Protein AF-V4P421-F1 (afdb_monomer)

Foldseek 3Di:
DVVVVVVVVLVVVVVVLVCCCVQQPPVVPNPPDRDDDDPVNVVVSVVSVVVVVVVVVVVVVVVVD

Structure (mmCIF, N/CA/C/O backbone):
data_AF-V4P421-F1
#
_entry.id   AF-V4P421-F1
#
loop_
_atom_site.group_PDB
_atom_site.id
_atom_site.type_symbol
_atom_site.label_atom_id
_atom_site.label_alt_id
_atom_site.label_comp_id
_atom_site.label_asym_id
_atom_site.label_entity_id
_atom_site.label_seq_id
_atom_site.pdbx_PDB_ins_code
_atom_site.Cartn_x
_atom_site.Cartn_y
_atom_site.Cartn_z
_atom_site.occupancy
_atom_site.B_iso_or_equiv
_atom_site.auth_seq_id
_atom_site.auth_comp_id
_atom_site.auth_asym_id
_atom_site.auth_atom_id
_atom_site.pdbx_PDB_model_num
ATOM 1 N N . VAL A 1 1 ? -1.077 15.440 16.093 1.00 68.25 1 VAL A N 1
ATOM 2 C CA . VAL A 1 1 ? -0.904 15.806 14.660 1.00 68.25 1 VAL A CA 1
ATOM 3 C C . VAL A 1 1 ? -0.153 14.728 13.871 1.00 68.25 1 VAL A C 1
ATOM 5 O O . VAL A 1 1 ? -0.593 14.398 12.781 1.00 68.25 1 VAL A O 1
ATOM 8 N N . VAL A 1 2 ? 0.882 14.096 14.446 1.00 91.88 2 VAL A N 1
ATOM 9 C CA . VAL A 1 2 ? 1.716 13.062 13.789 1.00 91.88 2 VAL A CA 1
ATOM 10 C C . VAL A 1 2 ? 0.916 11.909 13.161 1.00 91.88 2 VAL A C 1
ATOM 12 O O . VAL A 1 2 ? 1.047 11.675 11.966 1.00 91.88 2 VAL A O 1
ATOM 15 N N . PHE A 1 3 ? 0.028 11.242 13.910 1.00 86.31 3 PHE A N 1
ATOM 16 C CA . PHE A 1 3 ? -0.789 10.146 13.358 1.00 86.31 3 PHE A CA 1
ATOM 17 C C . PHE A 1 3 ? -1.686 10.582 12.194 1.00 86.31 3 PHE A C 1
ATOM 19 O O . PHE A 1 3 ? -1.817 9.855 11.216 1.00 86.31 3 PHE A O 1
ATOM 26 N N . LYS A 1 4 ? -2.256 11.792 12.252 1.00 89.50 4 LYS A N 1
ATOM 27 C CA . LYS A 1 4 ? -3.069 12.340 11.157 1.00 89.50 4 LYS A CA 1
ATOM 28 C C . LYS A 1 4 ? -2.227 12.532 9.891 1.00 89.50 4 LYS A C 1
ATOM 30 O O . LYS A 1 4 ? -2.684 12.184 8.807 1.00 89.50 4 LYS A O 1
ATOM 35 N N . SER A 1 5 ? -0.994 13.023 10.030 1.00 92.81 5 SER A N 1
ATOM 36 C CA . SER A 1 5 ? -0.058 13.164 8.909 1.00 92.81 5 SER A CA 1
ATOM 37 C C . SER A 1 5 ? 0.372 11.810 8.341 1.00 92.81 5 SER A C 1
ATOM 39 O O . SER A 1 5 ? 0.386 11.641 7.126 1.00 92.81 5 SER A O 1
ATOM 41 N N . ILE A 1 6 ? 0.665 10.827 9.199 1.00 90.62 6 ILE A N 1
ATOM 42 C CA . ILE A 1 6 ? 1.007 9.460 8.771 1.00 90.62 6 ILE A CA 1
ATOM 43 C C . ILE A 1 6 ? -0.137 8.861 7.947 1.00 90.62 6 ILE A C 1
ATOM 45 O O . ILE A 1 6 ? 0.094 8.390 6.837 1.00 90.62 6 ILE A O 1
ATOM 49 N N . LEU A 1 7 ? -1.376 8.945 8.439 1.00 89.19 7 LEU A N 1
ATOM 50 C CA . LEU A 1 7 ? -2.547 8.421 7.733 1.00 89.19 7 LEU A CA 1
ATOM 51 C C . LEU A 1 7 ? -2.800 9.140 6.395 1.00 89.19 7 LEU A C 1
ATOM 53 O O . LEU A 1 7 ? -3.123 8.486 5.404 1.00 89.19 7 LEU A O 1
ATOM 57 N N . GLY A 1 8 ? -2.589 10.459 6.334 1.00 90.12 8 GLY A N 1
ATOM 58 C CA . GLY A 1 8 ? -2.642 11.214 5.075 1.00 90.12 8 GLY A CA 1
ATOM 59 C C . GLY A 1 8 ? -1.569 10.773 4.067 1.00 90.12 8 GLY A C 1
ATOM 60 O O . GLY A 1 8 ? -1.843 10.628 2.875 1.00 90.12 8 GLY A O 1
ATOM 61 N N . ASN A 1 9 ? -0.357 10.466 4.534 1.00 91.19 9 ASN A N 1
ATOM 62 C CA . ASN A 1 9 ? 0.702 9.923 3.677 1.00 91.19 9 ASN A CA 1
ATOM 63 C C . ASN A 1 9 ? 0.368 8.506 3.182 1.00 91.19 9 ASN A C 1
ATOM 65 O O . ASN A 1 9 ? 0.591 8.193 2.012 1.00 91.19 9 ASN A O 1
ATOM 69 N N . CYS A 1 10 ? -0.228 7.661 4.027 1.00 90.94 10 CYS A N 1
ATOM 70 C CA . CYS A 1 10 ? -0.690 6.329 3.637 1.00 90.94 10 CYS A CA 1
ATOM 71 C C . CYS A 1 10 ? -1.734 6.372 2.511 1.00 90.94 10 CYS A C 1
ATOM 73 O O . CYS A 1 10 ? -1.664 5.557 1.591 1.00 90.94 10 CYS A O 1
ATOM 75 N N . GLN A 1 11 ? -2.647 7.350 2.529 1.00 91.00 11 GLN A N 1
ATOM 76 C CA . GLN A 1 11 ? -3.588 7.576 1.425 1.00 91.00 11 GLN A CA 1
ATOM 77 C C . GLN A 1 11 ? -2.851 7.820 0.100 1.00 91.00 11 GLN A C 1
ATOM 79 O O . GLN A 1 11 ? -3.196 7.223 -0.921 1.00 91.00 11 GLN A O 1
ATOM 84 N N . SER A 1 12 ? -1.812 8.659 0.122 1.00 91.69 12 SER A N 1
ATOM 85 C CA . SER A 1 12 ? -0.985 8.925 -1.061 1.00 91.69 12 SER A CA 1
ATOM 86 C C . SER A 1 12 ? -0.320 7.651 -1.579 1.00 91.69 12 SER A C 1
ATOM 88 O O . SER A 1 12 ? -0.390 7.379 -2.775 1.00 91.69 12 SER A O 1
ATOM 90 N N . ILE A 1 13 ? 0.265 6.836 -0.690 1.00 90.25 13 ILE A N 1
ATOM 91 C CA . ILE A 1 13 ? 0.890 5.557 -1.062 1.00 90.25 13 ILE A CA 1
ATOM 92 C C . ILE A 1 13 ? -0.112 4.675 -1.812 1.00 90.25 13 ILE A C 1
ATOM 94 O O . ILE A 1 13 ? 0.176 4.259 -2.931 1.00 90.25 13 ILE A O 1
ATOM 98 N N . VAL A 1 14 ? -1.304 4.444 -1.254 1.00 89.81 14 VAL A N 1
ATOM 99 C CA . VAL A 1 14 ? -2.334 3.595 -1.884 1.00 89.81 14 VAL A CA 1
ATOM 100 C C . VAL A 1 14 ? -2.758 4.134 -3.253 1.00 89.81 14 VAL A C 1
ATOM 102 O O . VAL A 1 14 ? -2.849 3.362 -4.209 1.00 89.81 14 VAL A O 1
ATOM 105 N N . ASN A 1 15 ? -2.953 5.449 -3.381 1.00 90.69 15 ASN A N 1
ATOM 106 C CA . ASN A 1 15 ? -3.285 6.075 -4.663 1.00 90.69 15 ASN A CA 1
ATOM 107 C C . ASN A 1 15 ? -2.207 5.816 -5.725 1.00 90.69 15 ASN A C 1
ATOM 109 O O . ASN A 1 15 ? -2.522 5.425 -6.852 1.00 90.69 15 ASN A O 1
ATOM 113 N N . TYR A 1 16 ? -0.932 5.998 -5.373 1.00 88.75 16 TYR A N 1
ATOM 114 C CA . TYR A 1 16 ? 0.166 5.762 -6.308 1.00 88.75 16 TYR A CA 1
ATOM 115 C C . TYR A 1 16 ? 0.353 4.279 -6.631 1.00 88.75 16 TYR A C 1
ATOM 117 O O . TYR A 1 16 ? 0.647 3.960 -7.782 1.00 88.75 16 TYR A O 1
ATOM 125 N N . LEU A 1 17 ? 0.114 3.375 -5.674 1.00 88.00 17 LEU A N 1
ATOM 126 C CA . LEU A 1 17 ? 0.088 1.933 -5.929 1.00 88.00 17 LEU A CA 1
ATOM 127 C C . LEU A 1 17 ? -0.995 1.560 -6.949 1.00 88.00 17 LEU A C 1
ATOM 129 O O . LEU A 1 17 ? -0.709 0.835 -7.898 1.00 88.00 17 LEU A O 1
ATOM 133 N N . GLY A 1 18 ? -2.208 2.107 -6.825 1.00 84.50 18 GLY A N 1
ATOM 134 C CA . GLY A 1 18 ? -3.273 1.906 -7.816 1.00 84.50 18 GLY A CA 1
ATOM 135 C C . GLY A 1 18 ? -2.919 2.471 -9.198 1.00 84.50 18 GLY A C 1
ATOM 136 O O . GLY A 1 18 ? -3.207 1.855 -10.227 1.00 84.50 18 GLY A O 1
ATOM 137 N N . ALA A 1 19 ? -2.214 3.604 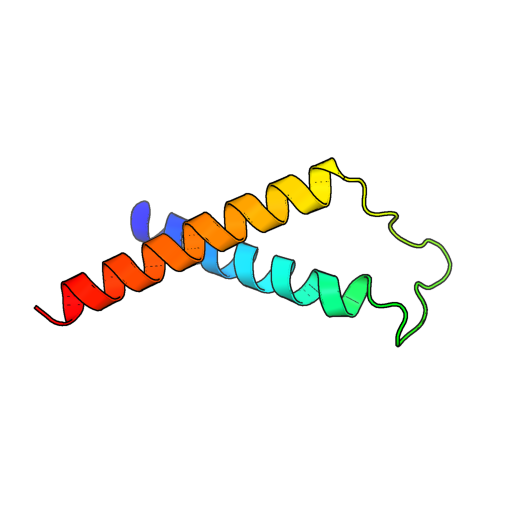-9.240 1.00 86.44 19 ALA A N 1
ATOM 138 C CA . ALA A 1 19 ? -1.762 4.215 -10.488 1.00 86.44 19 ALA A CA 1
ATOM 139 C C . ALA A 1 19 ? -0.723 3.368 -11.248 1.00 86.44 19 ALA A C 1
ATOM 141 O O . ALA A 1 19 ? -0.621 3.514 -12.469 1.00 86.44 19 ALA A O 1
ATOM 142 N N . ILE A 1 20 ? 0.005 2.460 -10.578 1.00 83.25 20 ILE A N 1
ATOM 143 C CA . ILE A 1 20 ? 0.952 1.531 -11.226 1.00 83.25 20 ILE A CA 1
ATOM 144 C C . ILE A 1 20 ? 0.248 0.712 -12.311 1.00 83.25 20 ILE A C 1
ATOM 146 O O . ILE A 1 20 ? 0.793 0.567 -13.402 1.00 83.25 20 ILE A O 1
ATOM 150 N N . ARG A 1 21 ? -0.983 0.248 -12.064 1.00 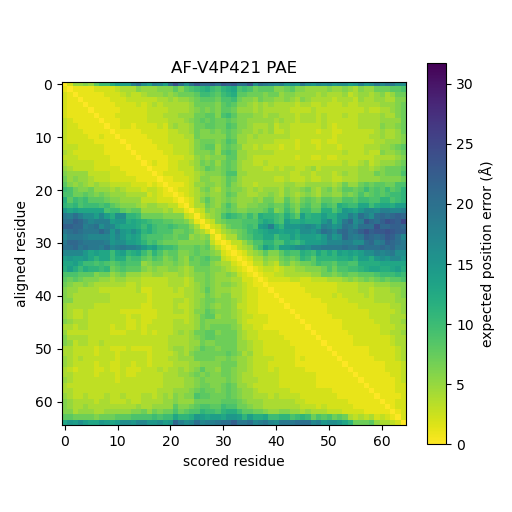78.25 21 ARG A N 1
ATOM 151 C CA . ARG A 1 21 ? -1.766 -0.526 -13.041 1.00 78.25 21 ARG A CA 1
ATOM 152 C C . ARG A 1 21 ? -2.053 0.270 -14.313 1.00 78.25 21 ARG A C 1
ATOM 154 O O . ARG A 1 21 ? -2.074 -0.299 -15.395 1.00 78.25 21 ARG A O 1
ATOM 161 N N . ASN A 1 22 ? -2.261 1.579 -14.191 1.00 79.81 22 ASN A N 1
ATOM 162 C CA . ASN A 1 22 ? -2.545 2.440 -15.339 1.00 79.81 22 ASN A CA 1
ATOM 163 C C . ASN A 1 22 ? -1.265 2.880 -16.060 1.00 79.81 22 ASN A C 1
ATOM 165 O O . ASN A 1 22 ? -1.251 2.937 -17.283 1.00 79.81 22 ASN A O 1
ATOM 169 N N . LYS A 1 23 ? -0.190 3.179 -15.319 1.00 76.94 23 LYS A N 1
ATOM 170 C CA . LYS A 1 23 ? 1.070 3.681 -15.897 1.00 76.94 23 LYS A CA 1
ATOM 171 C C . LYS A 1 23 ? 1.986 2.588 -16.436 1.00 76.94 23 LYS A C 1
ATOM 173 O O . LYS A 1 23 ? 2.718 2.838 -17.384 1.00 76.94 23 LYS A O 1
ATOM 178 N N . ILE A 1 24 ? 1.969 1.414 -15.809 1.00 75.69 24 ILE A N 1
ATOM 179 C CA . ILE A 1 24 ? 2.727 0.229 -16.230 1.00 75.69 24 ILE A CA 1
ATOM 180 C C . ILE A 1 24 ? 1.792 -0.801 -16.895 1.00 75.69 24 ILE A C 1
ATOM 182 O O . ILE A 1 24 ? 2.206 -1.908 -17.221 1.00 75.69 24 ILE A O 1
ATOM 186 N N . GLY A 1 25 ? 0.533 -0.444 -17.143 1.00 71.06 25 GLY A N 1
ATOM 187 C CA . GLY A 1 25 ? -0.327 -1.224 -18.023 1.00 71.06 25 GLY A CA 1
ATOM 188 C C . GLY A 1 25 ? 0.211 -1.191 -19.452 1.00 71.06 25 GLY A C 1
ATOM 189 O O . GLY A 1 25 ? 0.692 -0.167 -19.935 1.00 71.06 25 GLY A O 1
ATOM 190 N N . ASP A 1 26 ? 0.144 -2.320 -20.137 1.00 66.25 26 ASP A N 1
ATOM 191 C CA . ASP A 1 26 ? 0.422 -2.448 -21.569 1.00 66.25 26 ASP A CA 1
ATOM 192 C C . ASP A 1 26 ? -0.705 -1.862 -22.439 1.00 66.25 26 ASP A C 1
ATOM 194 O O . ASP A 1 26 ? -0.460 -1.469 -23.578 1.00 66.25 26 ASP A O 1
ATOM 198 N N . ALA A 1 27 ? -1.904 -1.709 -21.867 1.00 66.44 27 ALA A N 1
ATOM 199 C CA . ALA A 1 27 ? -3.119 -1.249 -22.540 1.00 66.44 27 ALA A CA 1
ATOM 200 C C . ALA A 1 27 ? -3.020 0.105 -23.275 1.00 66.44 27 ALA A C 1
ATOM 202 O O . ALA A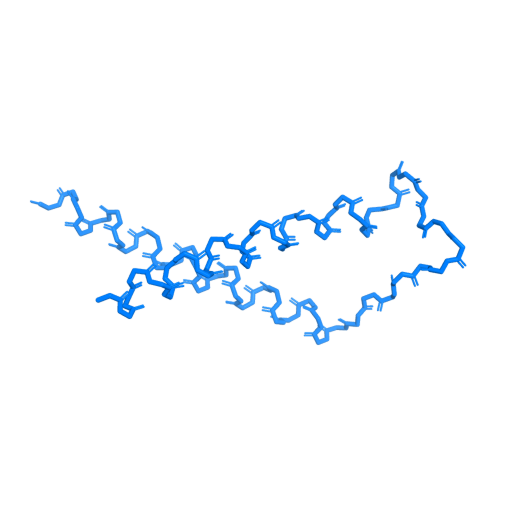 1 27 ? -3.816 0.348 -24.173 1.00 66.44 27 ALA A O 1
ATOM 203 N N . HIS A 1 28 ? -2.087 0.994 -22.909 1.00 61.91 28 HIS A N 1
ATOM 204 C CA . HIS A 1 28 ? -1.899 2.296 -23.579 1.00 61.91 28 HIS A CA 1
ATOM 205 C C . HIS A 1 28 ? -0.491 2.495 -24.168 1.00 61.91 28 HIS A C 1
ATOM 207 O O . HIS A 1 28 ? -0.164 3.591 -24.620 1.00 61.91 28 HIS A O 1
ATOM 213 N N . GLY A 1 29 ? 0.341 1.447 -24.204 1.00 64.56 29 GLY A N 1
ATOM 214 C CA . GLY A 1 29 ? 1.739 1.553 -24.620 1.00 64.56 29 GLY A CA 1
ATOM 215 C C . GLY A 1 29 ? 2.604 2.306 -23.598 1.00 64.56 29 GLY A C 1
ATOM 216 O O . GLY A 1 29 ? 2.236 3.333 -23.040 1.00 64.56 29 GLY A O 1
ATOM 217 N N . GLN A 1 30 ? 3.805 1.798 -23.338 1.00 70.19 30 GLN A N 1
ATOM 218 C CA . GLN A 1 30 ? 4.675 2.297 -22.258 1.00 70.19 30 GLN A CA 1
ATOM 219 C C . GLN A 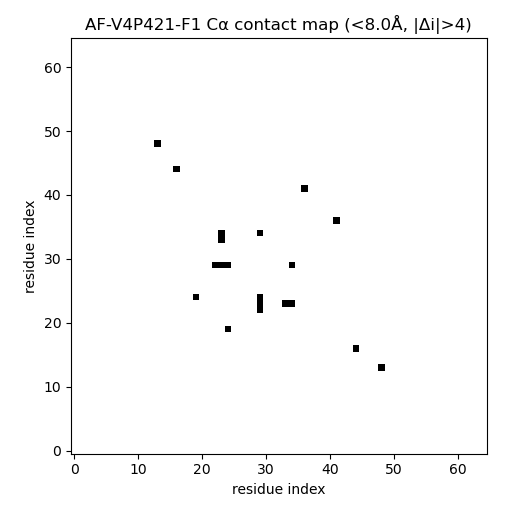1 30 ? 5.5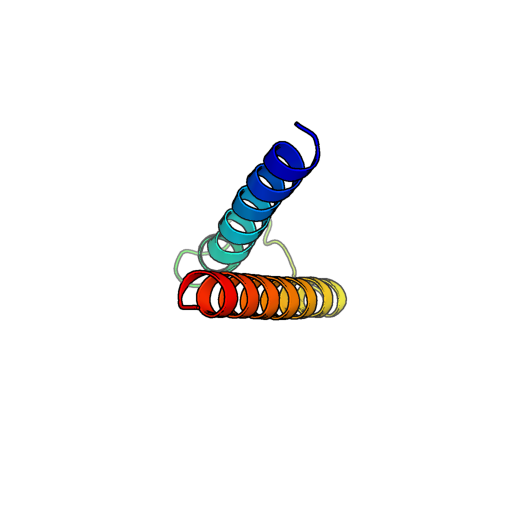29 3.519 -22.652 1.00 70.19 30 GLN A C 1
ATOM 221 O O . GLN A 1 30 ? 6.461 3.899 -21.939 1.00 70.19 30 GLN A O 1
ATOM 226 N N . GLY A 1 31 ? 5.252 4.128 -23.807 1.00 73.56 31 GLY A N 1
ATOM 227 C CA . GLY A 1 31 ? 6.085 5.179 -24.382 1.00 73.56 31 GLY A CA 1
ATOM 228 C C . GLY A 1 31 ? 7.516 4.716 -24.696 1.00 73.56 31 GLY A C 1
ATOM 229 O O . GLY A 1 31 ? 7.806 3.529 -24.834 1.00 73.56 31 GLY A O 1
ATOM 230 N N . ARG A 1 32 ? 8.430 5.685 -24.837 1.00 69.62 32 ARG A N 1
ATOM 231 C CA . ARG A 1 32 ? 9.804 5.467 -25.331 1.00 69.62 32 ARG A CA 1
ATOM 232 C C . ARG A 1 32 ? 10.768 4.894 -24.277 1.00 69.62 32 ARG A C 1
ATOM 234 O O . ARG A 1 32 ? 11.815 4.371 -24.643 1.00 69.62 32 ARG A O 1
ATOM 241 N N . LEU A 1 33 ? 10.426 4.989 -22.989 1.00 73.25 33 LEU A N 1
ATOM 242 C CA . LEU A 1 33 ? 11.227 4.500 -21.858 1.00 73.25 33 LEU A CA 1
ATOM 243 C C . LEU A 1 33 ? 10.333 3.729 -20.870 1.00 73.25 33 LEU A C 1
ATOM 245 O O . LEU A 1 33 ? 9.927 4.290 -19.849 1.00 73.25 33 LEU A O 1
ATOM 249 N N . PRO A 1 34 ? 10.010 2.456 -21.161 1.00 74.62 34 PRO A N 1
ATOM 250 C CA . PRO A 1 34 ? 9.191 1.642 -20.274 1.00 74.62 34 PRO A CA 1
ATOM 251 C C . PRO A 1 34 ? 9.881 1.448 -18.923 1.00 74.62 34 PRO A C 1
ATOM 253 O O . PRO A 1 34 ? 11.043 1.031 -18.848 1.00 74.62 34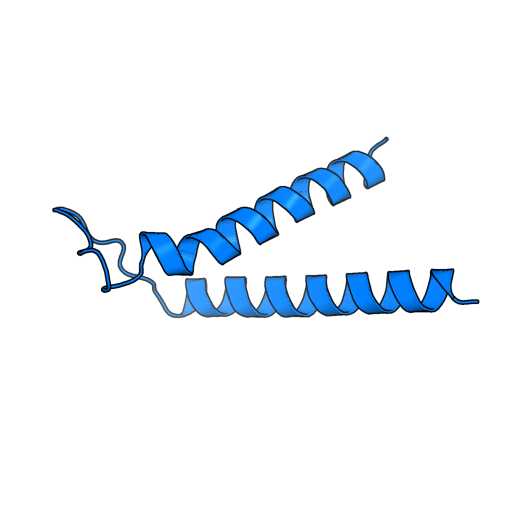 PRO A O 1
ATOM 256 N N . VAL A 1 35 ? 9.144 1.696 -17.839 1.00 79.06 35 VAL A N 1
ATOM 257 C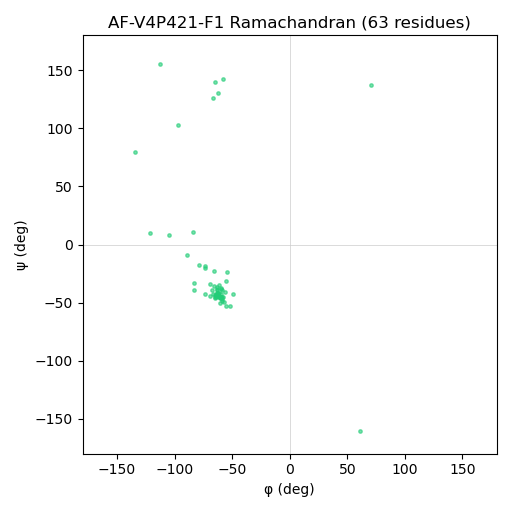 CA . VAL A 1 35 ? 9.570 1.263 -16.507 1.00 79.06 35 VAL A CA 1
ATOM 258 C C . VAL A 1 35 ? 9.534 -0.259 -16.508 1.00 79.06 35 VAL A C 1
ATOM 260 O O . VAL A 1 35 ? 8.509 -0.848 -16.826 1.00 79.06 35 VAL A O 1
ATOM 263 N N . LYS A 1 36 ? 10.645 -0.907 -16.148 1.00 83.12 36 LYS A N 1
ATOM 264 C CA . LYS A 1 36 ? 10.701 -2.364 -15.974 1.00 83.12 36 LYS A CA 1
ATOM 265 C C . LYS A 1 36 ? 10.524 -2.704 -14.493 1.00 83.12 36 LYS A C 1
ATOM 267 O O . LYS A 1 36 ? 11.487 -2.536 -13.733 1.00 83.12 36 LYS A O 1
ATOM 272 N N . PRO A 1 37 ? 9.339 -3.168 -14.051 1.00 85.38 37 PRO A N 1
ATOM 273 C CA . PRO A 1 37 ? 9.168 -3.667 -12.696 1.00 85.38 37 PRO A CA 1
ATOM 274 C C . PRO A 1 37 ? 10.143 -4.815 -12.445 1.00 85.38 37 PRO A C 1
ATOM 276 O O . PRO A 1 37 ? 10.405 -5.641 -13.315 1.00 85.38 37 PRO A O 1
ATOM 279 N N . LYS A 1 38 ? 10.682 -4.859 -11.233 1.00 90.50 38 LYS A N 1
ATOM 280 C CA . LYS A 1 38 ? 11.547 -5.931 -10.741 1.00 90.50 38 LYS A CA 1
ATOM 281 C C . LYS A 1 38 ? 10.795 -6.674 -9.640 1.00 90.50 38 LYS A C 1
ATOM 283 O O . LYS A 1 38 ? 9.976 -6.036 -8.976 1.00 90.50 38 LYS A O 1
ATOM 288 N N . PRO A 1 39 ? 11.112 -7.952 -9.372 1.00 92.38 39 PRO A N 1
ATOM 289 C CA . PRO A 1 39 ? 10.439 -8.735 -8.332 1.00 92.38 39 PRO A CA 1
ATOM 290 C C . PRO A 1 39 ? 10.348 -8.021 -6.973 1.00 92.38 39 PRO A C 1
ATOM 292 O O . PRO A 1 39 ? 9.268 -7.933 -6.402 1.00 92.38 39 PRO A O 1
ATOM 295 N N . ARG A 1 40 ? 11.429 -7.361 -6.530 1.00 94.00 40 ARG A N 1
ATOM 296 C CA . ARG A 1 40 ? 11.451 -6.543 -5.297 1.00 94.00 40 ARG A CA 1
ATOM 297 C C . ARG A 1 40 ? 10.387 -5.436 -5.239 1.00 94.00 40 ARG A C 1
ATOM 299 O O . ARG A 1 40 ? 9.947 -5.050 -4.165 1.00 94.00 40 ARG A O 1
ATOM 306 N N . HIS A 1 41 ? 10.015 -4.869 -6.391 1.00 90.19 41 HIS A N 1
ATOM 307 C CA . HIS A 1 41 ? 8.997 -3.825 -6.455 1.00 90.19 41 HIS A CA 1
ATOM 308 C C . HIS A 1 41 ? 7.622 -4.446 -6.227 1.00 90.19 41 HIS A C 1
ATOM 310 O O . HIS A 1 41 ? 6.853 -3.909 -5.445 1.00 90.19 41 HIS A O 1
ATOM 316 N N . ALA A 1 42 ? 7.346 -5.606 -6.828 1.00 89.69 42 ALA A N 1
ATOM 317 C CA . ALA A 1 42 ? 6.108 -6.337 -6.578 1.00 89.69 42 ALA A CA 1
ATOM 318 C C . ALA A 1 42 ? 5.984 -6.755 -5.104 1.00 89.69 42 ALA A C 1
ATOM 320 O O . ALA A 1 42 ? 4.946 -6.522 -4.495 1.00 89.69 42 ALA A O 1
ATOM 321 N N . GLU A 1 43 ? 7.057 -7.285 -4.514 1.00 93.81 43 GLU A N 1
ATOM 322 C CA . GLU A 1 43 ? 7.090 -7.689 -3.104 1.00 93.81 43 GLU A CA 1
ATOM 323 C C . GLU A 1 43 ? 6.742 -6.530 -2.158 1.00 93.81 43 GLU A C 1
ATOM 325 O O . GLU A 1 43 ? 5.848 -6.653 -1.319 1.00 93.81 43 GLU A O 1
ATOM 330 N N . LEU A 1 44 ? 7.382 -5.368 -2.340 1.00 91.56 44 LEU A N 1
ATOM 331 C CA . LEU A 1 44 ? 7.081 -4.172 -1.551 1.00 91.56 44 LEU A CA 1
ATOM 332 C C . LEU A 1 44 ? 5.610 -3.752 -1.693 1.00 91.56 44 LEU A C 1
ATOM 334 O O . LEU A 1 44 ? 4.956 -3.448 -0.696 1.00 91.56 44 LEU A O 1
ATOM 338 N N . VAL A 1 45 ? 5.086 -3.739 -2.922 1.00 90.81 45 VAL A N 1
ATOM 339 C CA . VAL A 1 45 ? 3.701 -3.335 -3.203 1.00 90.81 45 VAL A CA 1
ATOM 340 C C . VAL A 1 45 ? 2.699 -4.278 -2.538 1.00 90.81 45 VAL A C 1
ATOM 342 O O . VAL A 1 45 ? 1.751 -3.805 -1.912 1.00 90.81 45 VAL A O 1
ATOM 345 N N . VAL A 1 46 ? 2.917 -5.592 -2.625 1.00 90.94 46 VAL A N 1
ATOM 346 C CA . VAL A 1 46 ? 2.033 -6.603 -2.024 1.00 90.94 46 VAL A CA 1
ATOM 347 C C . VAL A 1 46 ? 2.042 -6.501 -0.497 1.00 90.94 46 VAL A C 1
ATOM 349 O O . VAL A 1 46 ? 0.973 -6.464 0.116 1.00 90.94 46 VAL A O 1
ATOM 352 N N . ASN A 1 47 ? 3.220 -6.368 0.119 1.00 94.00 47 ASN A N 1
ATOM 353 C CA . ASN A 1 47 ? 3.343 -6.235 1.574 1.00 94.00 47 ASN A CA 1
ATOM 354 C C . ASN A 1 47 ? 2.673 -4.956 2.103 1.00 94.00 47 ASN A C 1
ATOM 356 O O . ASN A 1 47 ? 1.969 -4.989 3.120 1.00 94.00 47 ASN A O 1
ATOM 360 N N . LEU A 1 48 ? 2.842 -3.831 1.398 1.00 91.94 48 LEU A N 1
ATOM 361 C CA . LEU A 1 48 ? 2.176 -2.573 1.743 1.00 91.94 48 LEU A CA 1
ATOM 362 C C . LEU A 1 48 ? 0.656 -2.676 1.588 1.00 91.94 48 LEU A C 1
ATOM 364 O O . LEU A 1 48 ? -0.073 -2.230 2.476 1.00 91.94 48 LEU A O 1
ATOM 368 N N . ALA A 1 49 ? 0.176 -3.283 0.499 1.00 90.69 49 ALA A N 1
ATOM 369 C CA . ALA A 1 49 ? -1.252 -3.472 0.258 1.00 90.69 49 ALA A CA 1
ATOM 370 C C . ALA A 1 49 ? -1.898 -4.318 1.365 1.00 90.69 49 ALA A C 1
ATOM 372 O O . ALA A 1 49 ? -2.876 -3.880 1.971 1.00 90.69 49 ALA A O 1
ATOM 373 N N . GLY A 1 50 ? -1.309 -5.473 1.696 1.00 92.56 50 GLY A N 1
ATOM 374 C CA . GLY A 1 50 ? -1.813 -6.347 2.758 1.00 92.56 50 GLY A CA 1
ATOM 375 C C . GLY A 1 50 ? -1.855 -5.656 4.123 1.00 92.56 50 GLY A C 1
ATOM 376 O O . GLY A 1 50 ? -2.883 -5.690 4.801 1.00 92.56 50 GLY A O 1
ATOM 377 N N . SER A 1 51 ? -0.778 -4.955 4.491 1.00 94.25 51 SER A N 1
ATOM 378 C CA . SER A 1 51 ? -0.711 -4.214 5.759 1.00 94.25 51 SER A CA 1
ATOM 379 C C . SER A 1 51 ? -1.781 -3.120 5.844 1.00 94.25 51 SER A C 1
ATOM 381 O O . SER A 1 51 ? -2.438 -2.968 6.875 1.00 94.25 51 SER A O 1
ATOM 383 N N . MET A 1 52 ? -2.009 -2.384 4.751 1.00 92.62 52 MET A N 1
ATOM 384 C CA . MET A 1 52 ? -3.009 -1.317 4.717 1.00 92.62 52 MET A CA 1
ATOM 385 C C . MET A 1 52 ? -4.437 -1.864 4.794 1.00 92.62 52 MET A C 1
ATOM 387 O O . MET A 1 52 ? -5.255 -1.353 5.559 1.00 92.62 52 MET A O 1
ATOM 391 N N . SER A 1 53 ? -4.736 -2.926 4.042 1.00 93.25 53 SER A N 1
ATOM 392 C CA . SER A 1 53 ? -6.041 -3.590 4.086 1.00 93.25 53 SER A CA 1
ATOM 393 C C . SER A 1 53 ? -6.346 -4.132 5.482 1.00 93.25 53 SER A C 1
ATOM 395 O O . SER A 1 53 ? -7.439 -3.897 5.999 1.00 93.25 53 SER A O 1
ATOM 397 N N . ALA A 1 54 ? -5.378 -4.794 6.123 1.00 95.62 54 ALA A N 1
ATOM 398 C CA . ALA A 1 54 ? -5.529 -5.301 7.484 1.00 95.62 54 ALA A CA 1
ATOM 399 C C . ALA A 1 54 ? -5.808 -4.170 8.488 1.00 95.62 54 ALA A C 1
ATOM 401 O O . ALA A 1 54 ? -6.737 -4.274 9.292 1.00 95.62 54 ALA A O 1
ATOM 402 N N . PHE A 1 55 ? -5.061 -3.065 8.400 1.00 93.12 55 PHE A N 1
ATOM 403 C CA . PHE A 1 55 ? -5.258 -1.894 9.254 1.00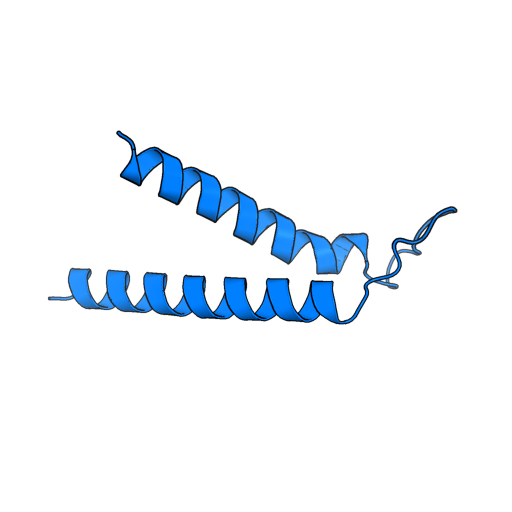 93.12 55 PHE A CA 1
ATOM 404 C C . PHE A 1 55 ? -6.645 -1.256 9.076 1.00 93.12 55 PHE A C 1
ATOM 406 O O . PHE A 1 55 ? -7.312 -0.941 10.065 1.00 93.12 55 PHE A O 1
ATOM 413 N N . LEU A 1 56 ? -7.116 -1.097 7.834 1.00 92.25 56 LEU A N 1
ATOM 414 C CA . LEU A 1 56 ? -8.437 -0.529 7.546 1.00 92.25 56 LEU A CA 1
ATOM 415 C C . LEU A 1 56 ? -9.569 -1.411 8.084 1.00 92.25 56 LEU A C 1
ATOM 417 O O . LEU A 1 56 ? -10.500 -0.895 8.701 1.00 92.25 56 LEU A O 1
ATOM 421 N N . VAL A 1 57 ? -9.475 -2.732 7.903 1.00 95.62 57 VAL A N 1
ATOM 422 C CA . VAL A 1 57 ? -10.460 -3.686 8.438 1.00 95.62 57 VAL A CA 1
ATOM 423 C C . VAL A 1 57 ? -10.469 -3.666 9.964 1.00 95.62 57 VAL A C 1
ATOM 425 O O . VAL A 1 57 ? -11.544 -3.630 10.559 1.00 95.62 57 VAL A O 1
ATOM 428 N N . ALA A 1 58 ? -9.297 -3.665 10.604 1.00 96.06 58 ALA A N 1
ATOM 429 C CA . ALA A 1 58 ? -9.196 -3.563 12.058 1.00 96.06 58 ALA A CA 1
ATOM 430 C C . ALA A 1 58 ? -9.832 -2.260 12.570 1.00 96.06 58 ALA A C 1
ATOM 432 O O . ALA A 1 58 ? -10.650 -2.299 13.485 1.00 96.06 58 ALA A O 1
ATOM 433 N N . THR A 1 59 ? -9.538 -1.134 11.914 1.00 93.75 59 THR A N 1
ATOM 434 C CA . THR A 1 59 ? -10.117 0.178 12.242 1.00 93.75 59 THR A CA 1
ATOM 435 C C . THR A 1 59 ? -11.636 0.192 12.065 1.00 93.75 59 THR A C 1
ATOM 437 O O . THR A 1 59 ? -12.352 0.757 12.887 1.00 93.75 59 THR A O 1
ATOM 4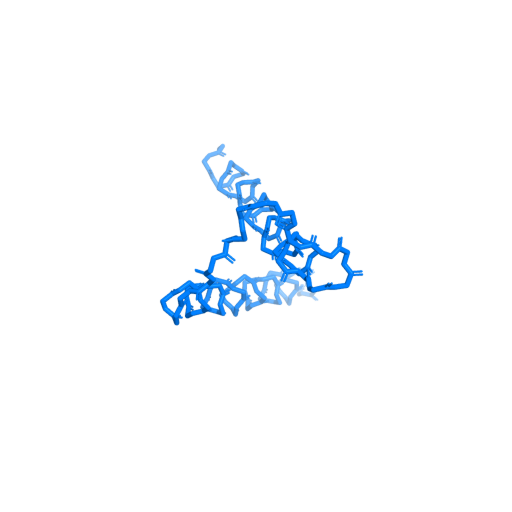40 N N . TRP A 1 60 ? -12.155 -0.420 10.997 1.00 95.88 60 TRP A N 1
ATOM 441 C CA . TRP A 1 60 ? -13.598 -0.514 10.777 1.00 95.88 60 TRP A CA 1
ATOM 442 C C . TRP A 1 60 ? -14.277 -1.364 11.852 1.00 95.88 60 TRP A C 1
ATOM 444 O O . TRP A 1 60 ? -15.270 -0.921 12.418 1.00 95.88 60 TRP A O 1
ATOM 454 N N . LYS A 1 61 ? -13.720 -2.536 12.184 1.00 97.06 61 LYS A N 1
ATOM 455 C CA . LYS A 1 61 ? -14.242 -3.403 13.253 1.00 97.06 61 LYS A CA 1
ATOM 456 C C . LYS A 1 61 ? -14.269 -2.697 14.606 1.00 97.06 61 LYS A C 1
ATOM 458 O O . LYS A 1 61 ? -15.219 -2.881 15.355 1.00 97.06 61 LYS A O 1
ATOM 463 N N . ASP A 1 62 ? -13.248 -1.900 14.904 1.00 96.44 62 ASP A N 1
ATOM 464 C CA . ASP A 1 62 ? -13.177 -1.129 16.146 1.00 96.44 62 ASP A CA 1
ATOM 465 C C . ASP A 1 62 ? -14.264 -0.045 16.222 1.00 96.44 62 ASP A C 1
ATOM 467 O O . ASP A 1 62 ? -14.851 0.157 17.273 1.00 96.44 62 ASP A O 1
ATOM 471 N N . ARG A 1 63 ? -14.618 0.582 15.090 1.00 93.88 63 ARG A N 1
ATOM 472 C CA . ARG A 1 63 ? -15.712 1.572 15.006 1.00 93.88 63 ARG A CA 1
ATOM 473 C C . ARG A 1 63 ? -17.124 0.985 15.075 1.00 93.88 63 ARG A C 1
ATOM 475 O O . ARG A 1 63 ? -18.069 1.749 15.228 1.00 93.88 63 ARG A O 1
ATOM 482 N N . GLN A 1 64 ? -17.279 -0.314 14.819 1.00 88.38 64 GLN A N 1
ATOM 483 C CA . GLN A 1 64 ? -18.574 -1.012 14.862 1.00 88.38 64 GLN A CA 1
ATOM 484 C C . GLN A 1 64 ? -18.895 -1.568 16.258 1.00 88.38 64 GLN A C 1
ATOM 486 O O . GLN A 1 64 ? -19.997 -2.074 16.462 1.00 88.38 64 GLN A O 1
ATOM 491 N N . LYS A 1 65 ? -17.932 -1.521 17.185 1.00 66.31 65 LYS A N 1
ATOM 492 C CA . LYS A 1 65 ? -18.179 -1.707 18.616 1.00 66.31 65 LYS A CA 1
ATOM 493 C C . LYS A 1 65 ? -18.753 -0.431 19.215 1.00 66.31 65 LYS A C 1
ATOM 495 O O . LYS A 1 65 ? -19.564 -0.577 20.151 1.00 66.31 65 LYS A O 1
#

Radius of gyration: 15.41 Å; Cα contacts (8 Å, |Δi|>4): 10; chains: 1; bounding box: 30×24×44 Å

Mean predicted aligned error: 5.69 Å

pLDDT: mean 86.04, std 9.47, range [61.91, 97.06]

Sequence (65 aa):
VVFKSILGNCQSIVNYLGAIRNKIGDAHGQGRLPVKPKPRHAELVVNLAGSMSAFLVATWKDRQK

Solvent-accessible surface area (backbone atoms only — not comparable to full-atom values): 3944 Å² total; per-residue (Å²): 111,68,69,63,52,53,53,55,50,50,54,52,52,54,54,54,57,60,45,44,60,69,65,71,27,71,91,79,57,51,71,97,70,60,82,77,87,50,73,71,55,54,53,52,51,51,55,50,50,53,54,51,54,52,50,52,52,53,54,50,56,62,73,73,106

Secondary structure (DSSP, 8-state):
-HHHHHHHHHHHHHHHHHHHHHHS-GGG--TTS-----HHHHHHHHHHHHHHHHHHHHHHHHHT-